Protein AF-F1YSF3-F1 (afdb_monomer_lite)

Radius of gyration: 18.63 Å; chains: 1; bounding box: 37×40×44 Å

Organism: NCBI:txid945681

pLDDT: mean 87.36, std 13.55, range [37.41, 97.56]

Secondary structure (DSSP, 8-state):
---EEEEPTTSSEEEEES-----TT------TTS---PPP--S---SS-EETTEE-S--HHHHHHHHH-PPPPPP-----

InterPro domains:
  IPR011059 Metal-dependent hydrolase, composite domain superfamily [G3DSA:2.30.40.10] (2-38)
  IPR011059 Metal-dependent hydrolase, composite domain superfamily [SSF51338] (10-59)
  IPR050378 Metallo-dependent Hydrolases Superfamily [PTHR11647] (3-66)

Structure (mmCIF, N/CA/C/O backbone):
data_AF-F1YSF3-F1
#
_entry.id   AF-F1YSF3-F1
#
loop_
_atom_site.group_PDB
_atom_site.id
_atom_site.type_symbol
_atom_site.label_atom_id
_atom_site.label_alt_id
_atom_site.label_comp_id
_atom_site.label_asym_id
_atom_site.label_entity_id
_atom_site.label_seq_id
_atom_site.pdbx_PDB_ins_code
_atom_site.Cartn_x
_atom_site.Cartn_y
_atom_site.Cartn_z
_atom_site.occupancy
_atom_site.B_iso_or_equiv
_atom_site.auth_seq_id
_atom_site.auth_comp_id
_atom_site.auth_asym_id
_atom_site.auth_atom_id
_atom_site.pdbx_PDB_model_num
ATOM 1 N N . MET A 1 1 ? -11.303 -14.841 9.512 1.00 79.75 1 MET A N 1
ATOM 2 C CA . MET A 1 1 ? -11.290 -13.747 10.507 1.00 79.75 1 MET A CA 1
ATOM 3 C C . MET A 1 1 ? -11.526 -12.448 9.751 1.00 79.75 1 MET A C 1
ATOM 5 O O . MET A 1 1 ? -11.038 -12.357 8.633 1.00 79.75 1 MET A O 1
ATOM 9 N N . ARG A 1 2 ? -12.308 -11.510 10.289 1.00 93.00 2 ARG A N 1
ATOM 10 C CA . ARG A 1 2 ? -12.473 -10.156 9.732 1.00 93.00 2 ARG A CA 1
ATOM 11 C C . ARG A 1 2 ? -11.927 -9.163 10.750 1.00 93.00 2 ARG A C 1
ATOM 13 O O . ARG A 1 2 ? -12.104 -9.398 11.943 1.00 93.00 2 ARG A O 1
ATOM 20 N N . ALA A 1 3 ? -11.261 -8.123 10.271 1.00 96.38 3 ALA A N 1
ATOM 21 C CA . ALA A 1 3 ? -10.686 -7.071 11.090 1.00 96.38 3 ALA A CA 1
ATOM 22 C C . ALA A 1 3 ? -10.560 -5.788 10.268 1.00 96.38 3 ALA A C 1
ATOM 24 O O . ALA A 1 3 ? -10.378 -5.849 9.051 1.00 96.38 3 ALA A O 1
ATOM 25 N N . ASP A 1 4 ? -10.602 -4.668 10.969 1.00 97.56 4 ASP A N 1
ATOM 26 C CA . ASP A 1 4 ? -10.211 -3.358 10.483 1.00 97.56 4 ASP A CA 1
ATOM 27 C C . ASP A 1 4 ? -8.695 -3.197 10.638 1.00 97.56 4 ASP A C 1
ATOM 29 O O . ASP A 1 4 ? -8.077 -3.746 11.563 1.00 97.56 4 ASP A O 1
ATOM 33 N N . ILE A 1 5 ? -8.097 -2.418 9.738 1.00 96.94 5 ILE A N 1
ATOM 34 C CA . ILE A 1 5 ? -6.675 -2.074 9.757 1.00 96.94 5 ILE A CA 1
ATOM 35 C C . ILE A 1 5 ? -6.562 -0.554 9.725 1.00 96.94 5 ILE A C 1
ATOM 37 O O . ILE A 1 5 ? -7.049 0.085 8.796 1.00 96.94 5 ILE A O 1
ATOM 41 N N . LEU A 1 6 ? -5.902 0.016 10.733 1.00 97.38 6 LEU A N 1
ATOM 42 C CA . LEU A 1 6 ? -5.580 1.438 10.777 1.00 97.38 6 LEU A CA 1
ATOM 43 C C . LEU A 1 6 ? -4.134 1.649 10.328 1.00 97.38 6 LEU A C 1
ATOM 45 O O . LEU A 1 6 ? -3.204 1.129 10.952 1.00 97.38 6 LEU A O 1
ATOM 49 N N . CYS A 1 7 ? -3.951 2.450 9.283 1.00 96.25 7 CYS A N 1
ATOM 50 C CA . CYS A 1 7 ? -2.644 2.911 8.830 1.00 96.25 7 CYS A CA 1
ATOM 51 C C . CYS A 1 7 ? -2.302 4.246 9.503 1.00 96.25 7 CYS A C 1
ATOM 53 O O . CYS A 1 7 ? -3.100 5.181 9.499 1.00 96.25 7 CYS A O 1
ATOM 55 N N . GLY A 1 8 ? -1.118 4.324 10.104 1.00 94.38 8 GLY A N 1
ATOM 56 C CA . GLY A 1 8 ? -0.587 5.539 10.704 1.00 94.38 8 GLY A CA 1
ATOM 57 C C . GLY A 1 8 ? -0.062 6.523 9.653 1.00 94.38 8 GLY A C 1
ATOM 58 O O . GLY A 1 8 ? 0.286 6.122 8.539 1.00 94.38 8 GLY A O 1
ATOM 59 N N . PRO A 1 9 ? 0.069 7.813 10.010 1.00 92.62 9 PRO A N 1
ATOM 60 C CA . PRO A 1 9 ? 0.598 8.843 9.112 1.00 92.62 9 PRO A CA 1
ATOM 61 C C . PRO A 1 9 ? 2.084 8.640 8.767 1.00 92.62 9 PRO A C 1
ATOM 63 O O . PRO A 1 9 ? 2.604 9.294 7.871 1.00 92.62 9 PRO A O 1
ATOM 66 N N . ASP A 1 10 ? 2.778 7.742 9.470 1.00 94.94 10 ASP A N 1
ATOM 67 C CA . ASP A 1 10 ? 4.169 7.359 9.219 1.00 94.94 10 ASP A CA 1
ATOM 68 C C . ASP A 1 10 ? 4.307 6.188 8.227 1.00 94.94 10 ASP A C 1
ATOM 70 O O . ASP A 1 10 ? 5.398 5.639 8.069 1.00 94.94 10 ASP A O 1
ATOM 74 N N . GLY A 1 11 ? 3.205 5.783 7.584 1.00 94.06 11 GLY A N 1
ATOM 75 C CA . GLY A 1 11 ? 3.178 4.699 6.603 1.00 94.06 11 GLY A CA 1
ATOM 76 C C . GLY A 1 11 ? 3.217 3.295 7.212 1.00 94.06 11 GLY A C 1
ATOM 77 O O . GLY A 1 11 ? 3.467 2.330 6.492 1.00 94.06 11 GLY A O 1
ATOM 78 N N . LYS A 1 12 ? 2.990 3.149 8.525 1.00 96.62 12 LYS A N 1
ATOM 79 C CA . LYS A 1 12 ? 2.963 1.844 9.208 1.00 96.62 12 LYS A CA 1
ATOM 80 C C . LYS A 1 12 ? 1.548 1.402 9.562 1.00 96.62 12 LYS A C 1
ATOM 82 O O . LYS A 1 12 ? 0.651 2.218 9.742 1.00 96.62 12 LYS A O 1
ATOM 87 N N . ILE A 1 13 ? 1.355 0.097 9.749 1.00 97.31 13 ILE A N 1
ATOM 88 C CA . ILE A 1 13 ? 0.139 -0.429 10.382 1.00 97.31 13 ILE A CA 1
ATOM 89 C C . ILE A 1 13 ? 0.176 -0.046 11.866 1.00 97.31 13 ILE A C 1
ATOM 91 O O . ILE A 1 13 ? 1.039 -0.515 12.607 1.00 97.31 13 ILE A O 1
ATOM 95 N N . ALA A 1 14 ? -0.752 0.809 12.291 1.00 96.50 14 ALA A N 1
ATOM 96 C CA . ALA A 1 14 ? -0.854 1.287 13.666 1.00 96.50 14 ALA A CA 1
ATOM 97 C C . ALA A 1 14 ? -1.715 0.362 14.535 1.00 96.50 14 ALA A C 1
ATOM 99 O O . ALA A 1 14 ? -1.436 0.191 15.721 1.00 96.50 14 ALA A O 1
ATOM 100 N N . HIS A 1 15 ? -2.765 -0.235 13.960 1.00 96.94 15 HIS A N 1
ATOM 101 C CA . HIS A 1 15 ? -3.676 -1.099 14.704 1.00 96.94 15 HIS A CA 1
ATOM 102 C C . HIS A 1 15 ? -4.373 -2.123 13.801 1.00 96.94 15 HIS A C 1
ATOM 104 O O . HIS A 1 15 ? -4.691 -1.829 12.650 1.00 96.94 15 HIS A O 1
ATOM 110 N N . VAL A 1 16 ? -4.650 -3.308 14.350 1.00 97.25 16 VAL A N 1
ATOM 111 C CA . VAL A 1 16 ? -5.481 -4.349 13.725 1.00 97.25 16 VAL A CA 1
ATOM 112 C C . VAL A 1 16 ? -6.445 -4.874 14.785 1.00 97.25 16 VAL A C 1
ATOM 114 O O . VAL A 1 16 ? -6.006 -5.367 15.824 1.00 97.25 16 VAL A O 1
ATOM 117 N N . ALA A 1 17 ? -7.751 -4.743 14.562 1.00 96.88 17 ALA A N 1
ATOM 118 C CA . ALA A 1 17 ? -8.778 -5.183 15.512 1.00 96.88 17 ALA A CA 1
ATOM 119 C C . ALA A 1 17 ? -10.098 -5.490 14.796 1.00 96.88 17 ALA A C 1
ATOM 121 O O . ALA A 1 17 ? -10.300 -5.060 13.672 1.00 96.88 17 ALA A O 1
ATOM 122 N N . ASN A 1 18 ? -11.024 -6.207 15.439 1.00 96.19 18 ASN A N 1
ATOM 123 C CA . ASN A 1 18 ? -12.323 -6.534 14.827 1.00 96.19 18 ASN A CA 1
ATOM 124 C C . ASN A 1 18 ? -13.140 -5.290 14.438 1.00 96.19 18 ASN A C 1
ATOM 126 O O . ASN A 1 18 ? -13.927 -5.353 13.498 1.00 96.19 18 ASN A O 1
ATOM 130 N N . THR A 1 19 ? -12.988 -4.205 15.198 1.00 95.56 19 THR A N 1
ATOM 131 C CA . THR A 1 19 ? -13.611 -2.904 14.943 1.00 95.56 19 THR A CA 1
ATOM 132 C C . THR A 1 19 ? -12.692 -1.813 15.481 1.00 95.56 19 THR A C 1
ATOM 134 O O . THR A 1 19 ? -12.194 -1.942 16.603 1.00 95.56 19 THR A O 1
ATOM 137 N N . ILE A 1 20 ? -12.459 -0.759 14.701 1.00 96.50 20 ILE A N 1
ATOM 138 C CA . ILE A 1 20 ? -11.685 0.422 15.105 1.00 96.50 20 ILE A CA 1
ATOM 139 C C . ILE A 1 20 ? -12.575 1.662 14.964 1.00 96.50 20 ILE A C 1
ATOM 141 O O . ILE A 1 20 ? -13.182 1.882 13.919 1.00 96.50 20 ILE A O 1
ATOM 145 N N . GLU A 1 21 ? -12.650 2.494 16.006 1.00 94.88 21 GLU A N 1
ATOM 146 C CA . GLU A 1 21 ? -13.286 3.810 15.884 1.00 94.88 21 GLU A CA 1
ATOM 147 C C . GLU A 1 21 ? -12.466 4.693 14.942 1.00 94.88 21 GLU A C 1
ATOM 149 O O . GLU A 1 21 ? -11.261 4.856 15.133 1.00 94.88 21 GLU A O 1
ATOM 154 N N . THR A 1 22 ? -13.113 5.265 13.926 1.00 94.31 22 THR A N 1
ATOM 155 C CA . THR A 1 22 ? -12.445 6.087 12.914 1.00 94.31 22 THR A CA 1
ATOM 156 C C . THR A 1 22 ? -11.876 7.365 13.539 1.00 94.31 22 THR A C 1
ATOM 158 O O . THR A 1 22 ? -12.651 8.213 13.994 1.00 94.31 22 THR A O 1
ATOM 161 N N . PRO A 1 23 ? -10.543 7.559 13.542 1.00 93.31 23 PRO A N 1
ATOM 162 C CA . PRO A 1 23 ? -9.952 8.805 14.011 1.00 93.31 23 PRO A CA 1
ATOM 163 C C . PRO A 1 23 ? -10.382 9.990 13.138 1.00 93.31 23 PRO A C 1
ATOM 165 O O . PRO A 1 23 ? -10.614 9.852 11.936 1.00 93.31 23 PRO A O 1
ATOM 168 N N . SER A 1 24 ? -10.449 11.186 13.723 1.00 93.56 24 SER A N 1
ATOM 169 C CA . SER A 1 24 ? -10.785 12.404 12.979 1.00 93.56 24 SER A CA 1
ATOM 170 C C . SER A 1 24 ? -9.791 12.663 11.844 1.00 93.56 24 SER A C 1
ATOM 172 O O . SER A 1 24 ? -8.586 12.707 12.089 1.00 93.56 24 SER A O 1
ATOM 174 N N . GLY A 1 25 ? -10.298 12.896 10.632 1.00 91.56 25 GLY A N 1
ATOM 175 C CA . GLY A 1 25 ? -9.469 13.154 9.449 1.00 91.56 25 GLY A CA 1
ATOM 176 C C . GLY A 1 25 ? -8.838 11.903 8.830 1.00 91.56 25 GLY A C 1
ATOM 177 O O . GLY A 1 25 ? -7.979 12.041 7.969 1.00 91.56 25 GLY A O 1
ATOM 178 N N . CYS A 1 26 ? -9.237 10.703 9.264 1.00 95.00 26 CYS A N 1
ATOM 179 C CA . CYS A 1 26 ? -8.847 9.454 8.620 1.00 95.00 26 CYS A CA 1
ATOM 180 C C . CYS A 1 26 ? -9.718 9.198 7.387 1.00 95.00 26 CYS A C 1
ATOM 182 O O . CYS A 1 26 ? -10.948 9.197 7.487 1.00 95.00 26 CYS A O 1
ATOM 184 N N . ASP A 1 27 ? -9.084 8.911 6.254 1.00 95.31 27 ASP A N 1
ATOM 185 C CA . ASP A 1 27 ? -9.783 8.371 5.093 1.00 95.31 27 ASP A CA 1
ATOM 186 C C . ASP A 1 27 ? -10.223 6.930 5.373 1.00 95.31 27 ASP A C 1
ATOM 188 O O . ASP A 1 27 ? -9.496 6.148 5.993 1.00 95.31 27 ASP A O 1
ATOM 192 N N . VAL A 1 28 ? -11.431 6.577 4.928 1.00 95.81 28 VAL A N 1
ATOM 193 C CA . VAL A 1 28 ? -12.021 5.249 5.141 1.00 95.81 28 VAL A CA 1
ATOM 194 C C . VAL A 1 28 ? -12.255 4.579 3.798 1.00 95.81 28 VAL A C 1
ATOM 196 O O . VAL A 1 28 ? -12.915 5.134 2.922 1.00 95.81 28 VAL A O 1
ATOM 199 N N . VAL A 1 29 ? -11.747 3.356 3.663 1.00 95.88 29 VAL A N 1
ATOM 200 C CA . VAL A 1 29 ? -11.937 2.517 2.478 1.00 95.88 29 VAL A CA 1
ATOM 201 C C . VAL A 1 29 ? -12.730 1.277 2.881 1.00 95.88 29 VAL A C 1
ATOM 203 O O . VAL A 1 29 ? -12.251 0.467 3.673 1.00 95.88 29 VAL A O 1
ATOM 206 N N . ASP A 1 30 ? -13.941 1.122 2.340 1.00 95.62 30 ASP A N 1
ATOM 207 C CA . ASP A 1 30 ? -14.740 -0.091 2.540 1.00 95.62 30 ASP A CA 1
ATOM 208 C C . ASP A 1 30 ? -14.245 -1.210 1.617 1.00 95.62 30 ASP A C 1
ATOM 210 O O . ASP A 1 30 ? -14.263 -1.101 0.391 1.00 95.62 30 ASP A O 1
ATOM 214 N N . VAL A 1 31 ? -13.797 -2.298 2.233 1.00 95.25 31 VAL A N 1
ATOM 215 C CA . VAL A 1 31 ? -13.262 -3.490 1.566 1.00 95.25 31 VAL A CA 1
ATOM 216 C C . VAL A 1 31 ? -14.076 -4.739 1.918 1.00 95.25 31 VAL A C 1
ATOM 218 O O . VAL A 1 31 ? -13.576 -5.866 1.861 1.00 95.25 31 VAL A O 1
ATOM 221 N N . ALA A 1 32 ? -15.340 -4.574 2.324 1.00 95.06 32 ALA A N 1
ATOM 222 C CA . ALA A 1 32 ? -16.203 -5.682 2.700 1.00 95.06 32 ALA A CA 1
ATOM 223 C C . ALA A 1 32 ? -16.309 -6.738 1.583 1.00 95.06 32 ALA A C 1
ATOM 225 O O . ALA A 1 32 ? -16.744 -6.474 0.468 1.00 95.06 32 ALA A O 1
ATOM 226 N N . GLY A 1 33 ? -15.941 -7.981 1.916 1.00 95.38 33 GLY A N 1
ATOM 227 C CA . GLY A 1 33 ? -15.966 -9.093 0.957 1.00 95.38 33 GLY A CA 1
ATOM 228 C C . GLY A 1 33 ? -14.699 -9.225 0.107 1.00 95.38 33 GLY A C 1
ATOM 229 O O . GLY A 1 33 ? -14.601 -10.180 -0.658 1.00 95.38 33 GLY A O 1
ATOM 230 N N . LEU A 1 34 ? -13.722 -8.334 0.286 1.00 96.56 34 LEU A N 1
ATOM 231 C CA . LEU A 1 34 ? -12.393 -8.420 -0.314 1.00 96.56 34 LEU A CA 1
ATOM 232 C C . LEU A 1 34 ? -11.363 -8.951 0.693 1.00 96.56 34 LEU A C 1
ATOM 234 O O . LEU A 1 34 ? -11.652 -9.151 1.877 1.00 96.56 34 LEU A O 1
ATOM 238 N N . LEU A 1 35 ? -10.148 -9.190 0.202 1.00 95.25 35 LEU A N 1
ATOM 239 C CA . LEU A 1 35 ? -8.989 -9.539 1.017 1.00 95.25 35 LEU A CA 1
ATOM 240 C C . LEU A 1 35 ? -8.046 -8.341 1.095 1.00 95.25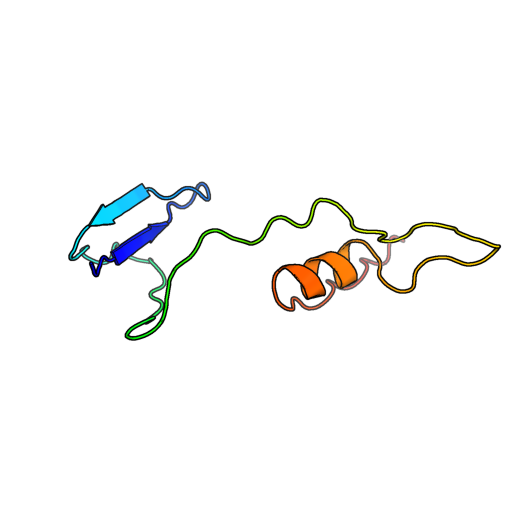 35 LEU A C 1
ATOM 242 O O . LEU A 1 35 ? -7.670 -7.787 0.065 1.00 95.25 35 LEU A O 1
ATOM 246 N N . VAL A 1 36 ? -7.622 -7.995 2.310 1.00 95.31 36 VAL A N 1
ATOM 247 C CA . VAL A 1 36 ? -6.499 -7.079 2.528 1.00 95.31 36 VAL A CA 1
ATOM 248 C C . VAL A 1 36 ? -5.242 -7.918 2.706 1.00 95.31 36 VAL A C 1
ATOM 250 O O . VAL A 1 36 ? -5.184 -8.786 3.577 1.00 95.31 36 VAL A O 1
ATOM 253 N N . MET A 1 37 ? -4.261 -7.691 1.840 1.00 95.06 37 MET A N 1
ATOM 254 C CA . MET A 1 37 ? -3.037 -8.483 1.733 1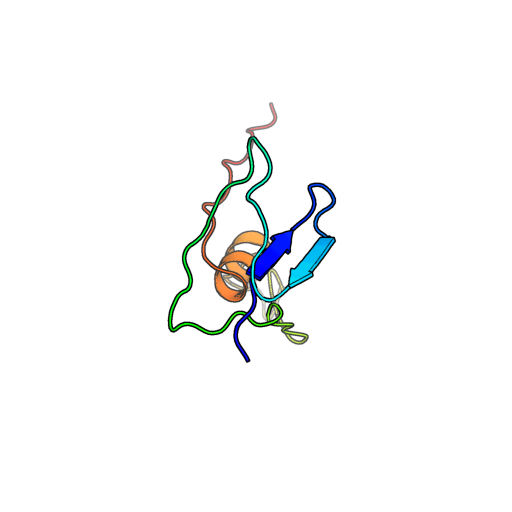.00 95.06 37 MET A CA 1
ATOM 255 C C . MET A 1 37 ? -1.827 -7.540 1.757 1.00 95.06 37 MET A C 1
ATOM 257 O O . MET A 1 37 ? -1.968 -6.372 1.389 1.00 95.06 37 MET A O 1
ATOM 261 N N . PRO A 1 38 ? -0.633 -8.016 2.153 1.00 95.19 38 PRO A N 1
ATOM 262 C CA . PRO A 1 38 ? 0.599 -7.270 1.920 1.00 95.19 38 PRO A CA 1
ATOM 263 C C . PRO A 1 38 ? 0.761 -6.924 0.435 1.00 95.19 38 PRO A C 1
ATOM 265 O O . PRO A 1 38 ? 0.346 -7.699 -0.430 1.00 95.19 38 PRO A O 1
ATOM 268 N N . GLY A 1 39 ? 1.396 -5.786 0.145 1.00 93.56 39 GLY A N 1
ATOM 269 C CA . GLY A 1 39 ? 1.778 -5.435 -1.222 1.00 93.56 39 GLY A CA 1
ATOM 270 C C . GLY A 1 39 ? 2.696 -6.496 -1.835 1.00 93.56 39 GLY A C 1
ATOM 271 O O . GLY A 1 39 ? 3.510 -7.105 -1.136 1.00 93.56 39 GLY A O 1
ATOM 272 N N . GLY A 1 40 ? 2.554 -6.730 -3.140 1.00 92.62 40 GLY A N 1
ATOM 273 C CA . GLY A 1 40 ? 3.429 -7.643 -3.870 1.00 92.62 40 GLY A CA 1
ATOM 274 C C . GLY A 1 40 ? 4.870 -7.129 -3.906 1.00 92.62 40 GLY A C 1
ATOM 275 O O . GLY A 1 40 ? 5.102 -5.930 -4.035 1.00 92.62 40 GLY A O 1
ATOM 276 N N . ILE A 1 41 ? 5.837 -8.042 -3.806 1.00 93.75 41 ILE A N 1
ATOM 277 C CA . ILE A 1 41 ? 7.258 -7.749 -4.015 1.00 93.75 41 ILE A CA 1
ATOM 278 C C . ILE A 1 41 ? 7.685 -8.502 -5.269 1.00 93.75 41 ILE A C 1
ATOM 280 O O . ILE A 1 41 ? 7.718 -9.733 -5.258 1.00 93.75 41 ILE A O 1
ATOM 284 N N . ASP A 1 42 ? 8.008 -7.767 -6.330 1.00 93.31 42 ASP A N 1
ATOM 285 C CA . ASP A 1 42 ? 8.610 -8.321 -7.541 1.00 93.31 42 ASP A CA 1
ATOM 286 C C . ASP A 1 42 ? 10.132 -8.108 -7.491 1.00 93.31 42 ASP A C 1
ATOM 288 O O . ASP A 1 42 ? 10.601 -6.973 -7.611 1.00 93.31 42 ASP A O 1
ATOM 292 N N . PRO A 1 43 ? 10.930 -9.167 -7.261 1.00 93.38 43 PRO A N 1
ATOM 293 C CA . PRO A 1 43 ? 12.376 -9.042 -7.154 1.00 93.38 43 PRO A CA 1
ATOM 294 C C . PRO A 1 43 ? 13.085 -9.019 -8.516 1.00 93.38 43 PRO A C 1
ATOM 296 O O . PRO A 1 43 ? 14.312 -8.909 -8.540 1.00 93.38 43 PRO A O 1
ATOM 299 N N . HIS A 1 44 ? 12.372 -9.185 -9.637 1.00 94.56 44 HIS A N 1
ATOM 300 C CA . HIS A 1 44 ? 12.994 -9.389 -10.948 1.00 94.56 44 HIS A CA 1
ATOM 301 C C . HIS A 1 44 ? 12.389 -8.504 -12.036 1.00 94.56 44 HIS A C 1
ATOM 303 O O . HIS A 1 44 ? 11.836 -8.970 -13.029 1.00 94.56 44 HIS A O 1
ATOM 309 N N . THR A 1 45 ? 12.617 -7.204 -11.904 1.00 90.69 45 THR A N 1
ATOM 310 C CA . THR A 1 45 ? 12.181 -6.193 -12.871 1.00 90.69 45 THR A CA 1
ATOM 311 C C . THR A 1 45 ? 13.330 -5.706 -13.753 1.00 90.69 45 THR A C 1
ATOM 313 O O . THR A 1 45 ? 14.478 -5.656 -13.313 1.00 90.69 45 THR A O 1
ATOM 316 N N . HIS A 1 46 ? 13.019 -5.272 -14.977 1.00 93.31 46 HIS A N 1
ATOM 317 C CA . HIS A 1 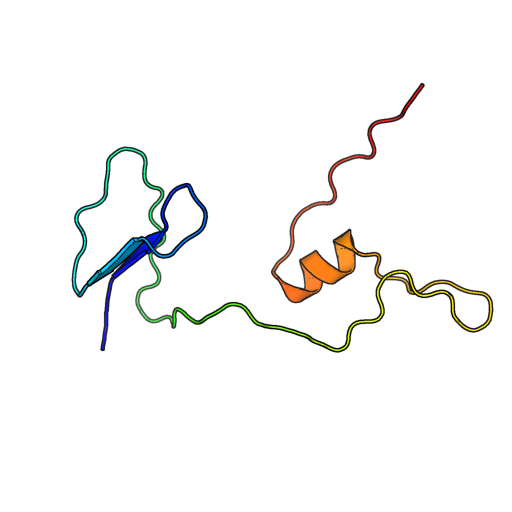46 ? 13.981 -4.661 -15.907 1.00 93.31 46 HIS A CA 1
ATOM 318 C C . HIS A 1 46 ? 13.477 -3.299 -16.400 1.00 93.31 46 HIS A C 1
ATOM 320 O O . HIS A 1 46 ? 13.146 -3.140 -17.571 1.00 93.31 46 HIS A O 1
ATOM 326 N N . MET A 1 47 ? 13.394 -2.326 -15.495 1.00 92.19 47 MET A N 1
ATOM 327 C CA . MET A 1 47 ? 12.972 -0.954 -15.809 1.00 92.19 47 MET A CA 1
ATOM 328 C C . MET A 1 47 ? 14.172 -0.131 -16.284 1.00 92.19 47 MET A C 1
ATOM 330 O O . MET A 1 47 ? 15.244 -0.223 -15.688 1.00 92.19 47 MET A O 1
ATOM 334 N N . GLU A 1 48 ? 14.008 0.662 -17.347 1.00 88.44 48 GLU A N 1
ATOM 335 C CA . GLU A 1 48 ? 15.056 1.551 -17.887 1.00 88.44 48 GLU A CA 1
ATOM 336 C C . GLU A 1 48 ? 16.359 0.850 -18.329 1.00 88.44 48 GLU A C 1
ATOM 338 O O . GLU A 1 48 ? 17.371 1.502 -18.592 1.00 88.44 48 GLU A O 1
ATOM 343 N N . ILE A 1 49 ? 16.369 -0.482 -18.454 1.00 87.88 49 ILE A N 1
ATOM 344 C CA . ILE A 1 49 ? 17.600 -1.213 -18.767 1.00 87.88 49 ILE A CA 1
ATOM 345 C C . ILE A 1 49 ? 17.968 -1.043 -20.248 1.00 87.88 49 ILE A C 1
ATOM 347 O O . ILE A 1 49 ? 17.164 -1.376 -21.126 1.00 87.88 49 ILE A O 1
ATOM 351 N N . PRO A 1 50 ? 19.194 -0.578 -20.559 1.00 86.00 50 PRO A N 1
ATOM 352 C CA . PRO A 1 50 ? 19.709 -0.577 -21.916 1.00 86.00 50 PRO A CA 1
ATOM 353 C C . PRO A 1 50 ? 20.132 -1.994 -22.316 1.00 86.00 50 PRO A C 1
ATOM 355 O O . PRO A 1 50 ? 20.956 -2.631 -21.657 1.00 86.00 50 PRO A O 1
ATOM 358 N N . PHE A 1 51 ? 19.590 -2.489 -23.425 1.00 83.19 51 PHE A N 1
ATOM 359 C CA . PHE A 1 51 ? 19.887 -3.819 -23.946 1.00 83.19 51 PHE A CA 1
ATOM 360 C C . PHE A 1 51 ? 19.840 -3.831 -25.478 1.00 83.19 51 PHE A C 1
ATOM 362 O O . PHE A 1 51 ? 18.909 -3.313 -26.089 1.00 83.19 51 PHE A O 1
ATOM 369 N N . MET A 1 52 ? 20.865 -4.418 -26.110 1.00 83.19 52 MET A N 1
ATOM 370 C CA . MET A 1 52 ? 20.979 -4.566 -27.575 1.00 83.19 52 MET A CA 1
ATOM 371 C C . MET A 1 52 ? 20.737 -3.270 -28.381 1.00 83.19 52 MET A C 1
ATOM 373 O O . MET A 1 52 ? 20.150 -3.296 -29.458 1.00 83.19 52 MET A O 1
ATOM 377 N N . GLY A 1 53 ? 21.215 -2.127 -27.877 1.00 89.94 53 GLY A N 1
ATOM 378 C CA . GLY A 1 53 ? 21.149 -0.841 -28.586 1.00 89.94 53 GLY A CA 1
ATOM 379 C C . GLY A 1 53 ? 19.830 -0.073 -28.438 1.00 89.94 53 GLY A C 1
ATOM 380 O O . GLY A 1 53 ? 19.683 0.978 -29.054 1.00 89.94 53 GLY A O 1
ATOM 381 N N . THR A 1 54 ? 18.901 -0.554 -27.610 1.00 90.12 54 THR A N 1
ATOM 382 C CA . THR A 1 54 ? 17.682 0.163 -27.199 1.00 90.12 54 THR A CA 1
ATOM 383 C C . THR A 1 54 ? 17.551 0.169 -25.671 1.00 90.12 54 THR A C 1
ATOM 385 O O . THR A 1 54 ? 18.374 -0.424 -24.974 1.00 90.12 54 THR A O 1
ATOM 388 N N . ILE A 1 55 ? 16.534 0.852 -25.146 1.00 88.00 55 ILE A N 1
ATOM 389 C CA . ILE A 1 55 ? 16.173 0.890 -23.722 1.00 88.00 55 ILE A CA 1
ATOM 390 C C . ILE A 1 55 ? 14.806 0.215 -23.545 1.00 88.00 55 ILE A C 1
ATOM 392 O O . ILE A 1 55 ? 13.973 0.268 -24.456 1.00 88.00 55 ILE A O 1
ATOM 396 N N . ALA A 1 56 ? 14.597 -0.450 -22.405 1.00 89.75 56 ALA A N 1
ATOM 397 C CA . ALA A 1 56 ? 13.292 -0.972 -22.003 1.00 89.75 56 ALA A CA 1
ATOM 398 C C . ALA A 1 56 ? 12.204 0.117 -22.092 1.00 89.75 56 ALA A C 1
ATOM 400 O O . ALA A 1 56 ? 12.454 1.277 -21.772 1.00 89.75 56 ALA A O 1
ATOM 401 N N . SER A 1 57 ? 11.007 -0.251 -22.560 1.00 89.56 57 SER A N 1
ATOM 402 C CA . SER A 1 57 ? 9.910 0.708 -22.754 1.00 89.56 57 SER A CA 1
ATOM 403 C C . SER A 1 57 ? 9.352 1.247 -21.440 1.00 89.56 57 SER A C 1
ATOM 405 O O . SER A 1 57 ? 8.959 2.410 -21.398 1.00 89.56 57 SER A O 1
ATOM 407 N N . ASP A 1 58 ? 9.348 0.420 -20.393 1.00 90.50 58 ASP A N 1
ATOM 408 C CA . ASP A 1 58 ? 8.987 0.849 -19.049 1.00 90.50 58 ASP A CA 1
ATOM 409 C C . ASP A 1 58 ? 10.190 1.491 -18.358 1.00 90.50 58 ASP A C 1
ATOM 411 O O . ASP A 1 58 ? 11.283 0.919 -18.260 1.00 90.50 58 ASP A O 1
ATOM 415 N N . ASP A 1 59 ? 9.949 2.693 -17.862 1.00 90.44 59 ASP A N 1
ATOM 416 C CA . ASP A 1 59 ? 10.835 3.432 -16.977 1.00 90.44 59 ASP A CA 1
ATOM 417 C C . ASP A 1 59 ? 10.505 3.115 -15.505 1.00 90.44 59 ASP A C 1
ATOM 419 O O . ASP A 1 59 ? 9.552 2.384 -15.217 1.00 90.44 59 ASP A O 1
ATOM 423 N N . PHE A 1 60 ? 11.282 3.623 -14.542 1.00 90.75 60 PHE A N 1
ATOM 424 C CA . PHE A 1 60 ? 10.993 3.333 -13.126 1.00 90.75 60 PHE A CA 1
ATOM 425 C C . PHE A 1 60 ? 9.610 3.825 -12.687 1.00 90.75 60 PHE A C 1
ATOM 427 O O . PHE A 1 60 ? 9.015 3.256 -11.772 1.00 90.75 60 PHE A O 1
ATOM 434 N N . TYR A 1 61 ? 9.085 4.864 -13.338 1.00 90.50 61 TYR A N 1
ATOM 435 C CA . TYR A 1 61 ? 7.771 5.406 -13.031 1.00 90.50 61 TYR A CA 1
ATOM 436 C C . TYR A 1 61 ? 6.658 4.477 -13.540 1.00 90.50 61 TYR A C 1
ATOM 438 O O . TYR A 1 61 ? 5.858 3.951 -12.769 1.00 90.50 61 TYR A O 1
ATOM 446 N N . THR A 1 62 ? 6.643 4.248 -14.849 1.00 90.94 62 THR A N 1
ATOM 447 C CA . THR A 1 62 ? 5.646 3.450 -15.569 1.00 90.94 62 THR A CA 1
ATOM 448 C C . THR A 1 62 ? 5.692 1.980 -15.157 1.00 90.94 62 THR A C 1
ATOM 450 O O . THR A 1 62 ? 4.639 1.384 -14.934 1.00 90.94 62 THR A O 1
ATOM 453 N N . GLY A 1 63 ? 6.884 1.426 -14.924 1.00 90.44 63 GLY A N 1
ATOM 454 C CA . GLY A 1 63 ? 7.055 0.068 -14.414 1.00 90.44 63 GLY A CA 1
ATOM 455 C C . GLY A 1 63 ? 6.545 -0.108 -12.979 1.00 90.44 63 GLY A C 1
ATOM 456 O O . GLY A 1 63 ? 5.859 -1.089 -12.689 1.00 90.44 63 GLY A O 1
ATOM 457 N N . THR A 1 64 ? 6.818 0.843 -12.076 1.00 91.00 64 THR A N 1
ATOM 458 C CA . THR A 1 64 ? 6.310 0.770 -10.690 1.00 91.00 64 THR A CA 1
ATOM 459 C C . THR A 1 64 ? 4.796 0.977 -10.644 1.00 91.00 64 THR A C 1
ATOM 461 O O . THR A 1 64 ? 4.111 0.249 -9.928 1.00 91.00 64 THR A O 1
ATOM 464 N N . ALA A 1 65 ? 4.250 1.894 -11.450 1.00 88.81 65 ALA A N 1
ATOM 465 C CA . ALA A 1 65 ? 2.806 2.093 -11.581 1.00 88.81 65 ALA A CA 1
ATOM 466 C C . ALA A 1 65 ? 2.098 0.832 -12.115 1.00 88.81 65 ALA A C 1
ATOM 468 O O . ALA A 1 65 ? 1.031 0.462 -11.627 1.00 88.81 65 ALA A O 1
ATOM 469 N N . ALA A 1 66 ? 2.702 0.116 -13.067 1.00 84.94 66 ALA A N 1
ATOM 470 C CA . ALA A 1 66 ? 2.165 -1.154 -13.552 1.00 84.94 66 ALA A CA 1
ATOM 471 C C . ALA A 1 66 ? 2.190 -2.261 -12.477 1.00 84.94 66 ALA A C 1
ATOM 473 O O . ALA A 1 66 ? 1.249 -3.049 -12.392 1.00 84.94 66 ALA A O 1
ATOM 474 N N . GLY A 1 67 ? 3.237 -2.314 -11.644 1.00 84.25 67 GLY A N 1
ATOM 475 C CA . GLY A 1 67 ? 3.370 -3.310 -10.574 1.00 84.25 67 GLY A CA 1
ATOM 476 C C . GLY A 1 67 ? 2.538 -3.021 -9.316 1.00 84.25 67 GLY A C 1
ATOM 477 O O . GLY A 1 67 ? 2.050 -3.953 -8.676 1.00 84.25 67 GLY A O 1
ATOM 478 N N . GLY A 1 68 ? 2.375 -1.746 -8.952 1.00 76.50 68 GLY A N 1
ATOM 479 C CA . GLY A 1 68 ? 1.713 -1.301 -7.719 1.00 76.50 68 GLY A CA 1
ATOM 480 C C . GLY A 1 68 ? 0.273 -0.798 -7.884 1.00 76.50 68 GLY A C 1
ATOM 481 O O . GLY A 1 68 ? -0.444 -0.702 -6.889 1.00 76.50 68 GLY A O 1
ATOM 482 N N . GLY A 1 69 ? -0.166 -0.507 -9.113 1.00 69.25 69 GLY A N 1
ATOM 483 C CA . GLY A 1 69 ? -1.429 0.177 -9.407 1.00 69.25 69 GLY A CA 1
ATOM 484 C C . GLY A 1 69 ? -1.180 1.583 -9.966 1.00 69.25 69 GLY A C 1
ATOM 485 O O . GLY A 1 69 ? -0.308 2.302 -9.490 1.00 69.25 69 GLY A O 1
ATOM 486 N N . ALA A 1 70 ? -1.915 1.943 -11.023 1.00 52.91 70 ALA A N 1
ATOM 487 C CA . ALA A 1 70 ? -1.607 3.086 -11.880 1.00 52.91 70 ALA A CA 1
ATOM 488 C C . ALA A 1 70 ? -1.664 4.443 -11.148 1.00 52.91 70 ALA A C 1
ATOM 490 O O . ALA A 1 7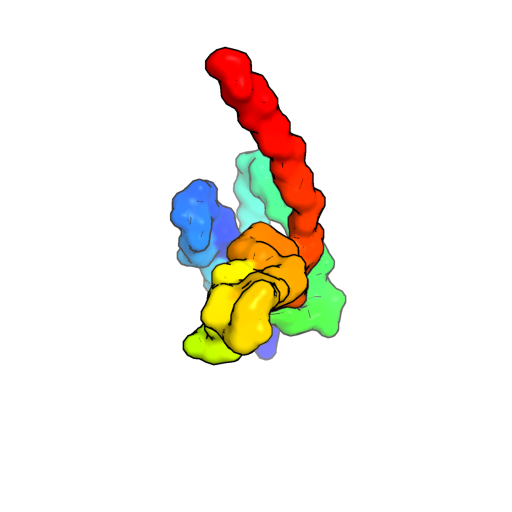0 ? -2.739 4.887 -10.746 1.00 52.91 70 ALA A O 1
ATOM 491 N N . GLU A 1 71 ? -0.524 5.132 -11.065 1.00 56.31 71 GLU A N 1
ATOM 492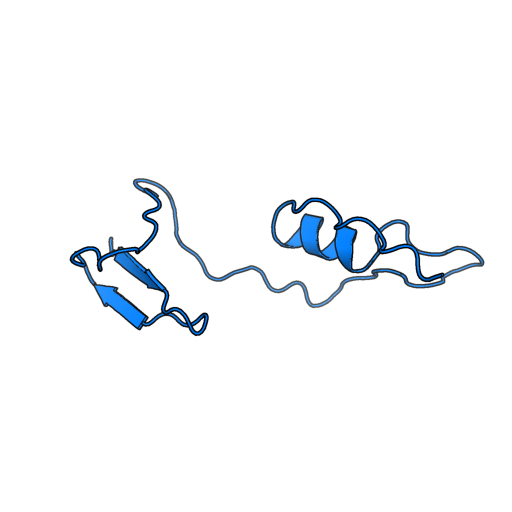 C CA . GLU A 1 71 ? -0.448 6.585 -10.874 1.00 56.31 71 GLU A CA 1
ATOM 493 C C . GLU A 1 71 ? -0.105 7.276 -12.215 1.00 56.31 71 GLU A C 1
ATOM 495 O O . GLU A 1 71 ? 0.502 6.678 -13.108 1.00 56.31 71 GLU A O 1
ATOM 500 N N . GLU A 1 72 ? -0.515 8.541 -12.368 1.00 61.19 72 GLU A N 1
ATOM 501 C CA . GLU A 1 72 ? -0.204 9.408 -13.521 1.00 61.19 72 GLU A CA 1
ATOM 502 C C . GLU A 1 72 ? 1.175 10.067 -13.370 1.00 61.19 72 GLU A C 1
ATOM 504 O O . GLU A 1 72 ? 1.441 10.723 -12.354 1.00 61.19 72 GLU A O 1
ATOM 509 N N . LYS A 1 73 ? 2.047 9.934 -14.385 1.00 69.50 73 LYS A N 1
ATOM 510 C CA . LYS A 1 73 ? 3.415 10.483 -14.346 1.00 69.50 73 LYS A CA 1
ATOM 511 C C . LYS A 1 73 ? 3.368 11.976 -14.052 1.00 69.50 73 LYS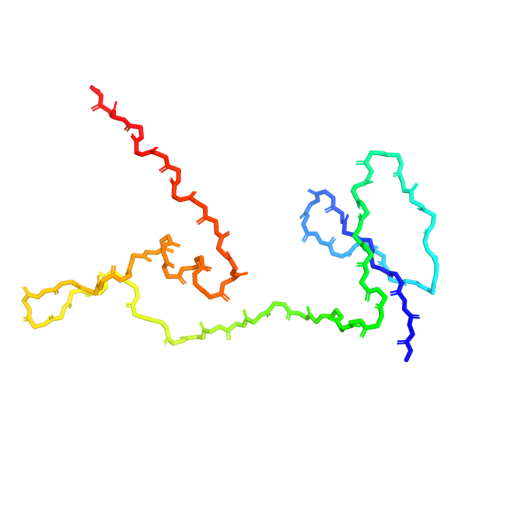 A C 1
ATOM 513 O O . LYS A 1 73 ? 2.820 12.718 -14.871 1.00 69.50 73 LYS A O 1
ATOM 518 N N . PRO A 1 74 ? 3.956 12.451 -12.935 1.00 68.62 74 PRO A N 1
ATOM 519 C CA . PRO A 1 74 ? 3.979 13.874 -12.667 1.00 68.62 74 PRO A CA 1
ATOM 520 C C . PRO A 1 74 ? 4.707 14.578 -13.820 1.00 68.62 74 PRO A C 1
ATOM 522 O O . PRO A 1 74 ? 5.706 14.055 -14.333 1.00 68.62 74 PRO A O 1
ATOM 525 N N . PRO A 1 75 ? 4.212 15.744 -14.269 1.00 66.75 75 PRO A N 1
ATOM 526 C CA . PRO A 1 75 ? 4.814 16.453 -15.384 1.00 66.75 75 PRO A CA 1
ATOM 527 C C . PRO A 1 75 ? 6.272 16.777 -15.054 1.00 66.75 75 PRO A C 1
ATOM 529 O O . PRO A 1 75 ? 6.584 17.250 -13.960 1.00 66.75 75 PRO A O 1
ATOM 532 N N . LEU A 1 76 ? 7.168 16.525 -16.013 1.00 63.59 76 LEU A N 1
ATOM 533 C CA . LEU A 1 76 ? 8.561 16.954 -15.926 1.00 63.59 76 LEU A CA 1
ATOM 534 C C . LEU A 1 76 ? 8.566 18.467 -15.684 1.00 63.59 76 LEU A C 1
ATOM 536 O O . LEU A 1 76 ? 8.154 19.232 -16.557 1.00 63.59 76 LEU A O 1
ATOM 540 N N . MET A 1 77 ? 9.008 18.904 -14.501 1.00 55.19 77 MET A N 1
ATOM 541 C CA . MET A 1 77 ? 9.278 20.319 -14.273 1.00 55.19 77 MET A CA 1
ATOM 542 C C . MET A 1 77 ? 10.361 20.724 -15.269 1.00 55.19 77 MET A C 1
ATOM 544 O O . MET A 1 77 ? 11.497 20.262 -15.177 1.00 55.19 77 MET A O 1
ATOM 548 N N . SER A 1 78 ? 9.994 21.531 -16.264 1.00 46.06 78 SER A N 1
ATOM 549 C CA . SER A 1 78 ? 10.937 22.075 -17.232 1.00 46.06 78 SER A CA 1
ATOM 550 C C . SER A 1 78 ? 11.925 22.963 -16.479 1.00 46.06 78 SER A C 1
ATOM 552 O O . SER A 1 78 ? 11.610 24.109 -16.157 1.00 46.06 78 SER A O 1
ATOM 554 N N . GLY A 1 79 ? 13.092 22.416 -16.144 1.00 48.56 79 GLY A N 1
ATOM 555 C CA . GLY A 1 79 ? 14.221 23.199 -15.665 1.00 48.56 79 GLY A CA 1
ATOM 556 C C . GLY A 1 79 ? 14.659 24.148 -16.775 1.00 48.56 79 GLY A C 1
ATOM 557 O O . GLY A 1 79 ? 15.079 23.691 -17.838 1.00 48.56 79 GLY A O 1
ATOM 558 N N . GLY A 1 80 ? 14.478 25.447 -16.539 1.00 37.41 80 GLY A N 1
ATOM 559 C CA . GLY A 1 80 ? 15.190 26.512 -17.244 1.00 37.41 80 GLY A CA 1
ATOM 560 C C . GLY A 1 80 ? 16.517 26.822 -16.570 1.00 37.41 80 GLY A C 1
ATOM 561 O O . GLY A 1 80 ? 16.689 26.422 -15.395 1.00 37.41 80 GLY A O 1
#

Foldseek 3Di:
DAWDWDADPVRDTPDIGNDDDDDPPDDDDDQVPHDDDDQDDDPDDQAQPDDPNRTDPHHPQNVVCVRGPHDDDDDDPPDD

Sequence (80 aa):
MRADILCGPDGKIAHVANTIETPSGCDVVDVAGLLVMPGGIDPHTHMEIPFMGTIASDDFYTGTAAGGGAEEKPPLMSGG